Protein AF-A0A382XFR7-F1 (afdb_monomer_lite)

Organism: NCBI:txid408172

Sequence (118 aa):
MFKSILFGEMNKNKSFIFTILIAIIIISTFLIYGQVYYFKFINLDDLMYVEMADSNIKYYDRTTLEDISSSWKKFRHPYYMPFTHLSYKLDAFLYGVDNPGGFHVTNMFLHSLNSLLV

Foldseek 3Di:
DVCCVVCVPPDPVRVVVLVVVLVCLLVVLCVVQVCQQVDDDDPDCLCVLQVVPDPPDPQPDDDDPVNLVCLQPDDPDPDNDSVSSNLNSVQCHPPNSRRSSSSSVSVSVVVSVVVSVD

pLDDT: mean 82.28, std 16.09, range [42.03, 97.81]

Secondary structure (DSSP, 8-state):
-HHHHHHTT--HHHHHHHHHHHHHHHHHHHHHHGGGGGPPP-TTTHHHHHTTS-TTS--SS---HHHHHGGGT---SSS--HHHHHHHHHHHHHH-TT-HHHHHHHHHHHHHHHHHH-

Structure (mmCIF, N/CA/C/O backbone):
data_AF-A0A382XFR7-F1
#
_entry.id   AF-A0A382XFR7-F1
#
loop_
_atom_site.group_PDB
_atom_site.id
_atom_site.type_symbol
_atom_site.label_atom_id
_atom_site.label_alt_id
_atom_site.label_comp_id
_atom_site.label_asym_id
_atom_site.label_entity_id
_atom_site.label_seq_id
_atom_site.pdbx_PDB_ins_code
_atom_site.Cartn_x
_atom_site.Cartn_y
_atom_site.Cartn_z
_atom_site.occupancy
_atom_site.B_iso_or_equiv
_atom_site.auth_seq_id
_atom_site.auth_comp_id
_atom_site.auth_asym_id
_atom_site.auth_atom_id
_atom_site.pdbx_PDB_model_num
ATOM 1 N N . MET A 1 1 ? -4.159 14.968 20.044 1.00 45.94 1 MET A N 1
ATOM 2 C CA . MET A 1 1 ? -4.954 15.475 18.906 1.00 45.94 1 MET A CA 1
ATOM 3 C C . MET A 1 1 ? -5.765 14.363 18.231 1.00 45.94 1 MET A C 1
ATOM 5 O O . MET A 1 1 ? -6.977 14.465 18.236 1.00 45.94 1 MET A O 1
ATOM 9 N N . PHE A 1 2 ? -5.169 13.244 17.789 1.00 49.44 2 PHE A N 1
ATOM 10 C CA . PHE A 1 2 ? -5.922 12.111 17.196 1.00 49.44 2 PHE A CA 1
ATOM 11 C C . PHE A 1 2 ? -7.002 11.489 18.103 1.00 49.44 2 PHE A C 1
ATOM 13 O O . PHE A 1 2 ? -8.087 11.144 17.643 1.00 49.44 2 PHE A O 1
ATOM 20 N N . LYS A 1 3 ? -6.737 11.392 19.413 1.00 50.75 3 LYS A N 1
ATOM 21 C CA . LYS A 1 3 ? -7.665 10.782 20.379 1.00 50.75 3 LYS A CA 1
ATOM 22 C C . LYS A 1 3 ? -9.001 11.532 20.509 1.00 50.75 3 LYS A C 1
ATOM 24 O O . LYS A 1 3 ? -9.998 10.895 20.812 1.00 50.75 3 LYS A O 1
ATOM 29 N N . SER A 1 4 ? -9.042 12.851 20.279 1.00 55.34 4 SER A N 1
ATOM 30 C CA . SER A 1 4 ? -10.294 13.620 20.401 1.00 55.34 4 SER A CA 1
ATOM 31 C C . SER A 1 4 ? -11.173 13.549 19.154 1.00 55.34 4 SER A C 1
ATOM 33 O O . SER A 1 4 ? -12.364 13.795 19.265 1.00 55.34 4 SER A O 1
ATOM 35 N N . ILE A 1 5 ? -10.607 13.203 17.992 1.00 62.47 5 ILE A N 1
ATOM 36 C CA . ILE A 1 5 ? -11.345 13.107 16.723 1.00 62.47 5 ILE A CA 1
ATOM 37 C C . ILE A 1 5 ? -12.085 11.765 16.627 1.00 62.47 5 ILE A C 1
ATOM 39 O O . ILE A 1 5 ? -13.226 11.729 16.190 1.00 62.47 5 ILE A O 1
ATOM 43 N N . LEU A 1 6 ? -11.463 10.671 17.083 1.00 61.06 6 LEU A N 1
ATOM 44 C CA . LEU A 1 6 ? -12.056 9.324 17.039 1.00 61.06 6 LEU A CA 1
ATOM 45 C C . LEU A 1 6 ? -12.901 8.969 18.271 1.00 61.06 6 LEU A C 1
ATOM 47 O O . LEU A 1 6 ? -13.768 8.109 18.187 1.00 61.06 6 LEU A O 1
ATOM 51 N N . PHE A 1 7 ? -12.632 9.592 19.422 1.00 64.75 7 PHE A N 1
ATOM 52 C CA . PHE A 1 7 ? -13.233 9.203 20.706 1.00 64.75 7 PHE A CA 1
ATOM 53 C C . PHE A 1 7 ? -13.881 10.367 21.460 1.00 64.75 7 PHE A C 1
ATOM 55 O O . PHE A 1 7 ? -14.126 10.249 22.664 1.00 64.75 7 PHE A O 1
ATOM 62 N N . GLY A 1 8 ? -14.138 11.495 20.790 1.00 57.22 8 GLY A N 1
ATOM 63 C CA . GLY A 1 8 ? -14.902 12.592 21.378 1.00 57.22 8 GLY A CA 1
ATOM 64 C C . GLY A 1 8 ? -16.276 12.071 21.796 1.00 57.22 8 GLY A C 1
ATOM 65 O O . GLY A 1 8 ? -17.053 11.686 20.938 1.00 57.22 8 GLY A O 1
ATOM 66 N N . GLU A 1 9 ? -16.529 12.004 23.107 1.00 66.00 9 GLU A N 1
ATOM 67 C CA . GLU A 1 9 ? -17.743 11.474 23.769 1.00 66.00 9 GLU A CA 1
ATOM 68 C C . GLU A 1 9 ? -17.829 9.953 24.028 1.00 66.00 9 GLU A C 1
ATOM 70 O O . GLU A 1 9 ? -18.820 9.473 24.586 1.00 66.00 9 GLU A O 1
ATOM 75 N N . MET A 1 10 ? -16.792 9.158 23.742 1.00 67.62 10 MET A N 1
ATOM 76 C CA . MET A 1 10 ? -16.807 7.727 24.088 1.00 67.62 10 MET A CA 1
ATOM 77 C C . MET A 1 10 ? -16.278 7.469 25.505 1.00 67.62 10 MET A C 1
ATOM 79 O O . MET A 1 10 ? -15.150 7.827 25.845 1.00 67.62 10 MET A O 1
ATOM 83 N N . ASN A 1 11 ? -17.055 6.765 26.338 1.00 82.69 11 ASN A N 1
ATOM 84 C CA . ASN A 1 11 ? -16.539 6.279 27.620 1.00 82.69 11 ASN A CA 1
ATOM 85 C C . ASN A 1 11 ? -15.415 5.239 27.406 1.00 82.69 11 ASN A C 1
ATOM 87 O O . ASN A 1 11 ? -15.314 4.611 26.348 1.00 82.69 11 ASN A O 1
ATOM 91 N N . LYS A 1 12 ? -14.565 5.040 28.424 1.00 82.88 12 LYS A N 1
ATOM 92 C CA . LYS A 1 12 ? -13.376 4.170 28.326 1.00 82.88 12 LYS A CA 1
ATOM 93 C C . LYS A 1 12 ? -13.702 2.748 27.844 1.00 82.88 12 LYS A C 1
ATOM 95 O O . LYS A 1 12 ? -12.951 2.210 27.038 1.00 82.88 12 LYS A O 1
ATOM 100 N N . ASN A 1 13 ? -14.828 2.174 28.273 1.00 84.75 13 ASN A N 1
ATOM 101 C CA . ASN A 1 13 ? -15.230 0.816 27.890 1.00 84.75 13 ASN A CA 1
ATOM 102 C C . ASN A 1 13 ? -15.605 0.733 26.405 1.00 84.75 13 ASN A C 1
ATOM 104 O O . ASN A 1 13 ? -15.160 -0.175 25.710 1.00 84.75 13 ASN A O 1
ATOM 108 N N . LYS A 1 14 ? -16.366 1.708 25.892 1.00 86.19 14 LYS A N 1
ATOM 109 C CA . LYS A 1 14 ? -16.712 1.787 24.466 1.00 86.19 14 LYS A CA 1
ATOM 110 C C . LYS A 1 14 ? -15.471 2.008 23.600 1.00 86.19 14 LYS A C 1
ATOM 112 O O . LYS A 1 14 ? -15.333 1.360 22.570 1.00 86.19 14 LYS A O 1
ATOM 117 N N . SER A 1 15 ? -14.555 2.880 24.029 1.00 87.56 15 SER A N 1
ATOM 118 C CA . SER A 1 15 ? -13.287 3.128 23.322 1.00 87.56 15 SER A CA 1
ATOM 119 C C . SER A 1 15 ? -12.414 1.867 23.260 1.00 87.56 15 SER A C 1
ATOM 121 O O . SER A 1 15 ? -11.832 1.564 22.218 1.00 87.56 15 SER A O 1
ATOM 123 N N . PHE A 1 16 ? -12.382 1.090 24.346 1.00 91.00 16 PHE A N 1
ATOM 124 C CA . PHE A 1 16 ? -11.671 -0.183 24.405 1.00 91.00 16 PHE A CA 1
ATOM 125 C C . PHE A 1 16 ? -12.265 -1.23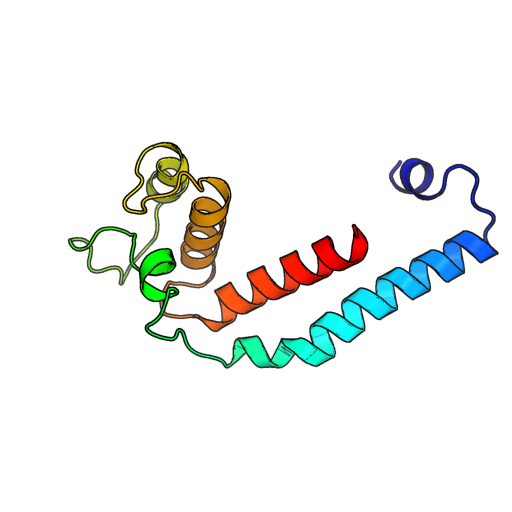1 23.455 1.00 91.00 16 PHE A C 1
ATOM 127 O O . PHE A 1 16 ? -11.534 -1.794 22.644 1.00 91.00 16 PHE A O 1
ATOM 134 N N . ILE A 1 17 ? -13.587 -1.436 23.492 1.00 94.12 17 ILE A N 1
ATOM 135 C CA . ILE A 1 17 ? -14.282 -2.367 22.586 1.00 94.12 17 ILE A CA 1
ATOM 136 C C . ILE A 1 17 ? -14.051 -1.972 21.126 1.00 94.12 17 ILE A C 1
ATOM 138 O O . ILE A 1 17 ? -13.691 -2.816 20.313 1.00 94.12 17 ILE A O 1
ATOM 142 N N . PHE A 1 18 ? -14.193 -0.687 20.799 1.00 93.38 18 PHE A N 1
ATOM 143 C CA . PHE A 1 18 ? -13.957 -0.186 19.446 1.00 93.38 18 PHE A CA 1
ATOM 144 C C . PHE A 1 18 ? -12.531 -0.474 18.961 1.00 93.38 18 PHE A C 1
ATOM 146 O O . PHE A 1 18 ? -12.335 -0.931 17.839 1.00 93.38 18 PHE A O 1
ATOM 153 N N . THR A 1 19 ? -11.535 -0.295 19.832 1.00 94.31 19 THR A N 1
ATOM 154 C CA . THR A 1 19 ? -10.135 -0.608 19.509 1.00 94.31 19 THR A CA 1
ATOM 155 C C . THR A 1 19 ? -9.936 -2.104 19.251 1.00 94.31 19 THR A C 1
ATOM 157 O O . THR A 1 19 ? -9.237 -2.475 18.311 1.00 94.31 19 THR A O 1
ATOM 160 N N . ILE A 1 20 ? -10.576 -2.967 20.048 1.00 96.88 20 ILE A N 1
ATOM 161 C CA . ILE A 1 20 ? -10.539 -4.420 19.840 1.00 96.88 20 ILE A CA 1
ATOM 162 C C . ILE A 1 20 ? -11.151 -4.795 18.490 1.00 96.88 20 ILE A C 1
ATOM 164 O O . ILE A 1 20 ? -10.567 -5.601 17.773 1.00 96.88 20 ILE A O 1
ATOM 168 N N . LEU A 1 21 ? -12.292 -4.210 18.123 1.00 96.25 21 LEU A N 1
ATOM 169 C CA . LEU A 1 21 ? -12.951 -4.507 16.849 1.00 96.25 21 LEU A CA 1
ATOM 170 C C . LEU A 1 21 ? -12.069 -4.130 15.653 1.00 96.25 21 LEU A C 1
ATOM 172 O O . LEU A 1 21 ? -11.901 -4.947 14.751 1.00 96.25 21 LEU A O 1
ATOM 176 N N . ILE A 1 22 ? -11.435 -2.953 15.688 1.00 96.62 22 ILE A N 1
ATOM 177 C CA . ILE A 1 22 ? -10.459 -2.547 14.664 1.00 96.62 22 ILE A CA 1
ATOM 178 C C . ILE A 1 22 ? -9.319 -3.566 14.575 1.00 96.62 22 ILE A C 1
ATOM 180 O O . ILE A 1 22 ? -8.973 -4.015 13.483 1.00 96.62 22 ILE A O 1
ATOM 184 N N . ALA A 1 23 ? -8.748 -3.958 15.719 1.00 96.75 23 ALA A N 1
ATOM 185 C CA . ALA A 1 23 ? -7.655 -4.923 15.750 1.00 96.75 23 ALA A CA 1
ATOM 186 C C . ALA A 1 23 ? -8.076 -6.280 15.168 1.00 96.75 23 ALA A C 1
ATOM 188 O O . ALA A 1 23 ? -7.333 -6.854 14.377 1.00 96.75 23 ALA A O 1
ATOM 189 N N . ILE A 1 24 ? -9.273 -6.771 15.503 1.00 97.62 24 ILE A N 1
ATOM 190 C CA . ILE A 1 24 ? -9.804 -8.032 14.973 1.00 97.62 24 ILE A CA 1
ATOM 191 C C . ILE A 1 24 ? -9.942 -7.969 13.452 1.00 97.62 24 ILE A C 1
ATOM 193 O O . ILE A 1 24 ? -9.515 -8.910 12.792 1.00 97.62 24 ILE A O 1
ATOM 197 N N . ILE A 1 25 ? -10.493 -6.885 12.895 1.00 97.06 25 ILE A N 1
ATOM 198 C CA . ILE A 1 25 ? -10.681 -6.735 11.442 1.00 97.06 25 ILE A CA 1
ATOM 199 C C . ILE A 1 25 ? -9.334 -6.719 10.712 1.00 97.06 25 ILE A C 1
ATOM 201 O O . ILE A 1 25 ? -9.165 -7.411 9.709 1.00 97.06 25 ILE A O 1
ATOM 205 N N . ILE A 1 26 ? -8.352 -5.971 11.221 1.00 96.69 26 ILE A N 1
ATOM 206 C CA . ILE A 1 26 ? -7.015 -5.923 10.613 1.00 96.69 26 ILE A CA 1
ATOM 207 C C . ILE A 1 26 ? -6.354 -7.305 10.687 1.00 96.69 26 ILE A C 1
ATOM 209 O O . ILE A 1 26 ? -5.886 -7.826 9.677 1.00 96.69 26 ILE A O 1
ATOM 213 N N . ILE A 1 27 ? -6.345 -7.930 11.868 1.00 97.31 27 ILE A N 1
ATOM 214 C CA . ILE A 1 27 ? -5.692 -9.228 12.079 1.00 97.31 27 ILE A CA 1
ATOM 215 C C . ILE A 1 27 ? -6.350 -10.313 11.224 1.00 97.31 27 ILE A C 1
ATOM 217 O O . ILE A 1 27 ? -5.642 -11.074 10.570 1.00 97.31 27 ILE A O 1
ATOM 221 N N . SER A 1 28 ? -7.683 -10.387 11.187 1.00 97.25 28 SER A N 1
ATOM 222 C CA . SER A 1 28 ? -8.392 -11.391 10.388 1.00 97.25 28 SER A CA 1
ATOM 223 C C . SER A 1 28 ? -8.130 -11.213 8.894 1.00 97.25 28 SER A C 1
ATOM 225 O O . SER A 1 28 ? -7.875 -12.201 8.206 1.00 97.25 28 SER A O 1
ATOM 227 N N . THR A 1 29 ? -8.090 -9.968 8.408 1.00 96.44 29 THR A N 1
ATOM 228 C CA . THR A 1 29 ? -7.756 -9.659 7.012 1.00 96.44 29 THR A CA 1
ATOM 229 C C . THR A 1 29 ? -6.361 -10.175 6.661 1.00 96.44 29 THR A C 1
ATOM 231 O O . THR A 1 29 ? -6.205 -10.914 5.692 1.00 96.44 29 THR A O 1
ATOM 234 N N . PHE A 1 30 ? -5.350 -9.862 7.476 1.00 95.25 30 PHE A N 1
ATOM 235 C CA . PHE A 1 30 ? -3.975 -10.310 7.232 1.00 95.25 30 PHE A CA 1
ATOM 236 C C . PHE A 1 30 ? -3.802 -11.826 7.401 1.00 95.25 30 PHE A C 1
ATOM 238 O O . PHE A 1 30 ? -3.009 -12.427 6.682 1.00 95.25 30 PHE A O 1
ATOM 245 N N . LEU A 1 31 ? -4.543 -12.470 8.308 1.00 97.38 31 LEU A N 1
ATOM 246 C CA . LEU A 1 31 ? -4.494 -13.926 8.477 1.00 97.38 31 LEU A CA 1
ATOM 247 C C . LEU A 1 31 ? -5.090 -14.672 7.278 1.00 97.38 31 LEU A C 1
ATOM 249 O O . LEU A 1 31 ? -4.517 -15.663 6.834 1.00 97.38 31 LEU A O 1
ATOM 253 N N . ILE A 1 32 ? -6.226 -14.209 6.752 1.00 97.00 32 ILE A N 1
ATOM 254 C CA . ILE A 1 32 ? -6.922 -14.862 5.633 1.00 97.00 32 ILE A CA 1
ATOM 255 C C . ILE A 1 32 ? -6.205 -14.579 4.308 1.00 97.00 32 ILE A C 1
ATOM 257 O O . ILE A 1 32 ? -5.980 -15.490 3.504 1.00 97.00 32 ILE A O 1
ATOM 261 N N . TYR A 1 33 ? -5.833 -13.317 4.082 1.00 97.06 33 TYR A N 1
ATOM 262 C CA . TYR A 1 33 ? -5.270 -12.867 2.814 1.00 97.06 33 TYR A CA 1
ATOM 263 C C . TYR A 1 33 ? -3.743 -12.831 2.797 1.00 97.06 33 TYR A C 1
ATOM 265 O O . TYR A 1 33 ? -3.187 -12.678 1.724 1.00 97.06 33 TYR A O 1
ATOM 273 N N . GLY A 1 34 ? -3.023 -13.050 3.901 1.00 96.56 34 GLY A N 1
ATOM 274 C CA . GLY A 1 34 ? -1.553 -12.951 3.923 1.00 96.56 34 GLY A CA 1
ATOM 275 C C . GLY A 1 34 ? -0.830 -13.867 2.923 1.00 96.56 34 GLY A C 1
ATOM 276 O O . GLY A 1 34 ? 0.251 -13.538 2.440 1.00 96.56 34 GLY A O 1
ATOM 277 N N . GLN A 1 35 ? -1.455 -14.983 2.541 1.00 97.81 35 GLN A N 1
ATOM 278 C CA . GLN A 1 35 ? -0.957 -15.892 1.501 1.00 97.81 35 GLN A CA 1
ATOM 279 C C . GLN A 1 35 ? -0.838 -15.253 0.105 1.00 97.81 35 GLN A C 1
ATOM 281 O O . GLN A 1 35 ? -0.078 -15.761 -0.718 1.00 97.81 35 GLN A O 1
ATOM 286 N N . VAL A 1 36 ? -1.527 -14.132 -0.157 1.00 96.62 36 VAL A N 1
ATOM 287 C CA . VAL A 1 36 ? -1.498 -13.449 -1.462 1.00 96.62 36 VAL A CA 1
ATOM 288 C C . VAL A 1 36 ? -0.108 -12.963 -1.853 1.00 96.62 36 VAL A C 1
ATOM 290 O O . VAL A 1 36 ? 0.169 -12.822 -3.037 1.00 96.62 36 VAL A O 1
ATOM 293 N N . TYR A 1 37 ? 0.793 -12.778 -0.884 1.00 97.25 37 TYR A N 1
ATOM 294 C CA . TYR A 1 37 ? 2.187 -12.430 -1.155 1.00 97.25 37 TYR A CA 1
ATOM 295 C C . TYR A 1 37 ? 2.899 -13.458 -2.054 1.00 97.25 37 TYR A C 1
ATOM 297 O O . TYR A 1 37 ? 3.814 -13.109 -2.793 1.00 97.25 37 TYR A O 1
ATOM 305 N N . TYR A 1 38 ? 2.481 -14.726 -2.016 1.00 97.50 38 TYR A N 1
ATOM 306 C CA . TYR A 1 38 ? 3.102 -15.799 -2.798 1.00 97.50 38 TYR A CA 1
ATOM 307 C C . TYR A 1 38 ? 2.430 -16.038 -4.154 1.00 97.50 38 TYR A C 1
ATOM 309 O O . TYR A 1 38 ? 2.891 -16.882 -4.927 1.00 97.50 38 TYR A O 1
ATOM 317 N N . PHE A 1 39 ? 1.330 -15.342 -4.443 1.00 95.75 39 PHE A N 1
ATOM 318 C CA . PHE A 1 39 ? 0.632 -15.480 -5.714 1.00 95.75 39 PHE A CA 1
ATOM 319 C C . PHE A 1 39 ? 1.329 -14.673 -6.810 1.00 95.75 39 PHE A C 1
ATOM 321 O O . PHE A 1 39 ? 2.000 -13.673 -6.562 1.00 95.75 39 PHE A O 1
ATOM 328 N N . LYS A 1 40 ? 1.216 -15.178 -8.039 1.00 93.88 40 LYS A N 1
ATOM 329 C CA . LYS A 1 40 ? 1.747 -14.536 -9.240 1.00 93.88 40 LYS A CA 1
ATOM 330 C C . LYS A 1 40 ? 0.636 -13.754 -9.923 1.00 93.88 40 LYS A C 1
ATOM 332 O O . LYS A 1 40 ? -0.529 -14.125 -9.794 1.00 93.88 40 LYS A O 1
ATOM 337 N N . PHE A 1 41 ? 1.029 -12.781 -10.737 1.00 90.81 41 PHE A N 1
ATOM 338 C CA . PHE A 1 41 ? 0.118 -12.199 -11.711 1.00 90.81 41 PHE A CA 1
ATOM 339 C C . PHE A 1 41 ? -0.448 -13.270 -12.645 1.00 90.81 41 PHE A C 1
ATOM 341 O O . PHE A 1 41 ? 0.245 -14.223 -13.026 1.00 90.81 41 PHE A O 1
ATOM 348 N N . ILE A 1 42 ? -1.705 -13.091 -13.027 1.00 89.31 42 ILE A N 1
ATOM 349 C CA . ILE A 1 42 ? -2.416 -13.925 -13.986 1.00 89.31 42 ILE A CA 1
ATOM 350 C C . ILE A 1 42 ? -2.767 -13.114 -15.233 1.00 89.31 42 ILE A C 1
ATOM 352 O O . ILE A 1 42 ? -3.018 -11.913 -15.186 1.00 89.31 42 ILE A O 1
ATOM 356 N N . ASN A 1 43 ? -2.793 -13.782 -16.385 1.00 85.50 43 ASN A N 1
ATOM 357 C CA . ASN A 1 43 ? -3.074 -13.140 -17.669 1.00 85.50 43 ASN A CA 1
ATOM 358 C C . ASN A 1 43 ? -4.587 -12.927 -17.878 1.00 85.50 43 ASN A C 1
ATOM 360 O O . ASN A 1 43 ? -5.206 -13.581 -18.718 1.00 85.50 43 ASN A O 1
ATOM 364 N N . LEU A 1 44 ? -5.179 -12.059 -17.059 1.00 84.25 44 LEU A N 1
ATOM 365 C CA . LEU A 1 44 ? -6.544 -11.556 -17.209 1.00 84.25 44 LEU A CA 1
ATOM 366 C C . LEU A 1 44 ? -6.504 -10.035 -17.356 1.00 84.25 44 LEU A C 1
ATOM 368 O O . LEU A 1 44 ? -6.649 -9.516 -18.459 1.00 84.25 44 LEU A O 1
ATOM 372 N N . ASP A 1 45 ? -6.258 -9.336 -16.256 1.00 80.50 45 ASP A N 1
ATOM 373 C CA . ASP A 1 45 ? -6.189 -7.879 -16.175 1.00 80.50 45 ASP A CA 1
ATOM 374 C C . ASP A 1 45 ? -4.915 -7.374 -15.483 1.00 80.50 45 ASP A C 1
ATOM 376 O O . ASP A 1 45 ? -4.539 -6.221 -15.685 1.00 80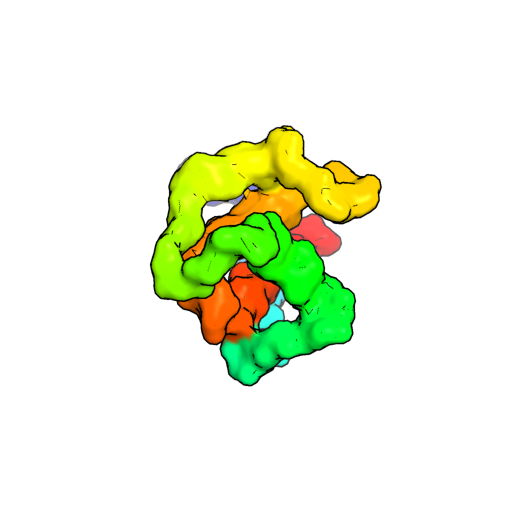.50 45 ASP A O 1
ATOM 380 N N . ASP A 1 46 ? -4.191 -8.223 -14.747 1.00 81.88 46 ASP A N 1
ATOM 381 C CA . ASP A 1 46 ? -2.941 -7.834 -14.080 1.00 81.88 46 ASP A CA 1
ATOM 382 C C . ASP A 1 46 ? -1.930 -7.236 -15.059 1.00 81.88 46 ASP A C 1
ATOM 384 O O . ASP A 1 46 ? -1.419 -6.138 -14.843 1.00 81.88 46 ASP A O 1
ATOM 388 N N . LEU A 1 47 ? -1.688 -7.920 -16.182 1.00 77.25 47 LEU A N 1
ATOM 389 C CA . LEU A 1 47 ? -0.754 -7.443 -17.203 1.00 77.25 47 LEU A CA 1
ATOM 390 C C . LEU A 1 47 ? -1.186 -6.088 -17.763 1.00 77.25 47 LEU A C 1
ATOM 392 O O . LEU A 1 47 ? -0.379 -5.208 -18.029 1.00 77.25 47 LEU A O 1
ATOM 396 N N . MET A 1 48 ? -2.487 -5.867 -17.865 1.00 77.69 48 MET A N 1
ATOM 397 C CA . MET A 1 48 ? -3.026 -4.627 -18.384 1.00 77.69 48 MET A CA 1
ATOM 398 C C . MET A 1 48 ? -2.847 -3.456 -17.407 1.00 77.69 48 MET A C 1
ATOM 400 O O . MET A 1 48 ? -2.660 -2.330 -17.855 1.00 77.69 48 MET A O 1
ATOM 404 N N . TYR A 1 49 ? -2.856 -3.685 -16.093 1.00 77.62 49 TYR A N 1
ATOM 405 C CA . TYR A 1 49 ? -2.600 -2.632 -15.104 1.00 77.62 49 TYR A CA 1
ATOM 406 C C . TYR A 1 49 ? -1.111 -2.454 -14.767 1.00 77.62 49 TYR A C 1
ATOM 408 O O . TYR A 1 49 ? -0.683 -1.336 -14.472 1.00 77.62 49 TYR A O 1
ATOM 416 N N . VAL A 1 50 ? -0.321 -3.526 -14.852 1.00 76.94 50 VAL A N 1
ATOM 417 C CA . VAL A 1 50 ? 1.099 -3.559 -14.472 1.00 76.94 50 VAL A CA 1
ATOM 418 C C . VAL A 1 50 ? 2.029 -3.294 -15.667 1.00 76.94 50 VAL A C 1
ATOM 420 O O . VAL A 1 50 ? 2.951 -2.489 -15.548 1.00 76.94 50 VAL A O 1
ATOM 423 N N . GLU A 1 51 ? 1.776 -3.880 -16.845 1.00 63.12 51 GLU A N 1
ATOM 424 C CA . GLU A 1 51 ? 2.618 -3.724 -18.053 1.00 63.12 51 GLU A CA 1
ATOM 425 C C . GLU A 1 51 ? 2.343 -2.427 -18.836 1.00 63.12 51 GLU A C 1
ATOM 427 O O . GLU A 1 51 ? 3.016 -2.127 -19.821 1.00 63.12 51 GLU A O 1
ATOM 432 N N . MET A 1 52 ? 1.383 -1.595 -18.411 1.00 55.09 52 MET A N 1
ATOM 433 C CA . MET A 1 52 ? 1.077 -0.315 -19.076 1.00 55.09 52 MET A CA 1
ATOM 434 C C . MET A 1 52 ? 2.197 0.735 -18.998 1.00 55.09 52 MET A C 1
ATOM 436 O O . MET A 1 52 ? 2.068 1.831 -19.561 1.00 55.09 52 MET A O 1
ATOM 440 N N . ALA A 1 53 ? 3.317 0.398 -18.370 1.00 50.88 53 ALA A N 1
ATOM 441 C CA . ALA A 1 53 ? 4.566 1.120 -18.472 1.00 50.88 53 ALA A CA 1
ATOM 442 C C . ALA A 1 53 ? 5.221 0.848 -19.848 1.00 50.88 53 ALA A C 1
ATOM 444 O O . ALA A 1 53 ? 6.128 0.051 -19.977 1.00 50.88 53 ALA A O 1
ATOM 445 N N . ASP A 1 54 ? 4.687 1.485 -20.894 1.00 50.47 54 ASP A N 1
ATOM 446 C CA . ASP A 1 54 ? 5.184 1.533 -22.280 1.00 50.47 54 ASP A CA 1
ATOM 447 C C . ASP A 1 54 ? 5.841 0.271 -22.884 1.00 50.47 54 ASP A C 1
ATOM 449 O O . ASP A 1 54 ? 6.987 -0.058 -22.606 1.00 50.47 54 ASP A O 1
ATOM 453 N N . SER A 1 55 ? 5.183 -0.328 -23.886 1.00 42.88 55 SER A N 1
ATOM 454 C CA . SER A 1 55 ? 5.644 -1.492 -24.673 1.00 42.88 55 SER A CA 1
ATOM 455 C C . SER A 1 55 ? 7.011 -1.345 -25.371 1.00 42.88 55 SER A C 1
ATOM 457 O O . SER A 1 55 ? 7.477 -2.284 -26.010 1.00 42.88 55 SER A O 1
ATOM 459 N N . ASN A 1 56 ? 7.645 -0.173 -25.287 1.00 42.38 56 ASN A N 1
ATOM 460 C CA . ASN A 1 56 ? 8.976 0.111 -25.825 1.00 42.38 56 ASN A CA 1
ATOM 461 C C . ASN A 1 56 ? 10.059 0.236 -24.745 1.00 42.38 56 ASN A C 1
ATOM 463 O O . ASN A 1 56 ? 11.233 0.399 -25.077 1.00 42.38 56 ASN A O 1
ATOM 467 N N . ILE A 1 57 ? 9.698 0.163 -23.466 1.00 45.25 57 ILE A N 1
ATOM 468 C CA . ILE A 1 57 ? 10.644 0.214 -22.362 1.00 45.25 57 ILE A CA 1
ATOM 469 C C . ILE A 1 57 ? 10.731 -1.206 -21.826 1.00 45.25 57 ILE A C 1
ATOM 471 O O . ILE A 1 57 ? 9.809 -1.722 -21.205 1.00 45.25 57 ILE A O 1
ATOM 475 N N . LYS A 1 58 ? 11.856 -1.866 -22.100 1.00 42.03 58 LYS A N 1
ATOM 476 C CA . LYS A 1 58 ? 12.247 -3.075 -21.378 1.00 42.03 58 LYS A CA 1
ATOM 477 C C . LYS A 1 58 ? 12.415 -2.675 -19.911 1.00 42.03 58 LYS A C 1
ATOM 479 O O . LYS A 1 58 ? 13.491 -2.229 -19.522 1.00 42.03 58 LYS A O 1
ATOM 484 N N . TYR A 1 59 ? 11.337 -2.752 -19.137 1.00 48.44 59 TYR A N 1
ATOM 485 C CA . TYR A 1 59 ? 11.308 -2.462 -17.709 1.00 48.44 59 TYR A CA 1
ATOM 486 C C . TYR A 1 59 ? 12.083 -3.548 -16.963 1.00 48.44 59 TYR A C 1
ATOM 488 O O . TYR A 1 59 ? 11.514 -4.462 -16.386 1.00 48.44 59 TYR A O 1
ATOM 496 N N . TYR A 1 60 ? 13.407 -3.448 -17.008 1.00 48.12 60 TYR A N 1
ATOM 497 C CA . TYR A 1 60 ? 14.291 -4.146 -16.082 1.00 48.12 60 TYR A CA 1
ATOM 498 C C . TYR A 1 60 ? 14.984 -3.177 -15.118 1.00 48.12 60 TYR A C 1
ATOM 500 O O . TYR A 1 60 ? 15.646 -3.624 -14.191 1.00 48.12 60 TYR A O 1
ATOM 508 N N . ASP A 1 61 ? 14.810 -1.857 -15.276 1.00 51.59 61 ASP A N 1
ATOM 509 C CA . ASP A 1 61 ? 15.415 -0.889 -14.361 1.00 51.59 61 ASP A CA 1
ATOM 510 C C . ASP A 1 61 ? 14.615 0.435 -14.326 1.00 51.59 61 ASP A C 1
ATOM 512 O O . ASP A 1 61 ? 14.766 1.298 -15.186 1.00 51.59 61 ASP A O 1
ATOM 516 N N . ARG A 1 62 ? 13.791 0.579 -13.274 1.00 56.66 62 ARG A N 1
ATOM 517 C CA . ARG A 1 62 ? 13.291 1.834 -12.662 1.00 56.66 62 ARG A CA 1
ATOM 518 C C . ARG A 1 62 ? 12.096 2.549 -13.307 1.00 56.66 62 ARG A C 1
ATOM 520 O O . ARG A 1 62 ? 12.239 3.374 -14.202 1.00 56.66 62 ARG A O 1
ATOM 527 N N . THR A 1 63 ? 10.933 2.381 -12.675 1.00 65.12 63 THR A N 1
ATOM 528 C CA . THR A 1 63 ? 9.852 3.381 -12.683 1.00 65.12 63 THR A CA 1
ATOM 529 C C . THR A 1 63 ? 10.401 4.727 -12.202 1.00 65.12 63 THR A C 1
ATOM 531 O O . THR A 1 63 ? 11.025 4.799 -11.144 1.00 65.12 63 THR A O 1
ATOM 534 N N . THR A 1 64 ? 10.188 5.806 -12.954 1.00 75.50 64 THR A N 1
ATOM 535 C CA . THR A 1 64 ? 10.614 7.154 -12.545 1.00 75.50 64 THR A CA 1
ATOM 536 C C . THR A 1 64 ? 9.481 7.929 -11.863 1.00 75.50 64 THR A C 1
ATOM 538 O O . THR A 1 64 ? 8.298 7.606 -11.995 1.00 75.50 64 THR A O 1
ATOM 541 N N . LEU A 1 65 ? 9.816 9.010 -11.147 1.00 76.44 65 LEU A N 1
ATOM 542 C CA . LEU A 1 65 ? 8.805 9.934 -10.606 1.00 76.44 65 LEU A CA 1
ATOM 543 C C . LEU A 1 65 ? 7.951 10.572 -11.719 1.00 76.44 65 LEU A C 1
ATOM 545 O O . LEU A 1 65 ? 6.772 10.872 -11.512 1.00 76.44 65 LEU A O 1
ATOM 549 N N . GLU A 1 66 ? 8.517 10.738 -12.916 1.00 77.81 66 GLU A N 1
ATOM 550 C CA . GLU A 1 66 ? 7.792 11.223 -14.091 1.00 77.81 66 GLU A CA 1
ATOM 551 C C . GLU A 1 66 ? 6.746 10.202 -14.558 1.00 77.81 66 GLU A C 1
ATOM 553 O O . GLU A 1 66 ? 5.597 10.579 -14.827 1.00 77.81 66 GLU A O 1
ATOM 558 N N . ASP A 1 67 ? 7.081 8.908 -14.541 1.00 77.00 67 ASP A N 1
ATOM 559 C CA . ASP A 1 67 ? 6.145 7.828 -14.867 1.00 77.00 67 ASP A CA 1
ATOM 560 C C . ASP A 1 67 ? 4.968 7.787 -13.895 1.00 77.00 67 ASP A C 1
ATOM 562 O O . ASP A 1 67 ? 3.818 7.657 -14.329 1.00 77.00 67 ASP A O 1
ATOM 566 N N . ILE A 1 68 ? 5.220 7.986 -12.600 1.00 81.06 68 ILE A N 1
ATOM 567 C CA . ILE A 1 68 ? 4.179 8.073 -11.568 1.00 81.06 68 ILE A CA 1
ATOM 568 C C . ILE A 1 68 ? 3.231 9.248 -11.867 1.00 81.06 68 ILE A C 1
ATOM 570 O O . ILE A 1 68 ? 2.007 9.075 -11.860 1.00 81.06 68 ILE A O 1
ATOM 574 N N . SER A 1 69 ? 3.769 10.421 -12.223 1.00 83.81 69 SER A N 1
ATOM 575 C CA . SER A 1 69 ? 2.966 11.612 -12.554 1.00 83.81 69 SER A CA 1
ATOM 576 C C . SER A 1 69 ? 2.091 11.431 -13.803 1.00 83.81 69 SER A C 1
ATOM 578 O O . SER A 1 69 ? 1.010 12.018 -13.912 1.00 83.81 69 SER A O 1
ATOM 580 N N . SER A 1 70 ? 2.515 10.573 -14.739 1.00 82.44 70 SER A N 1
ATOM 581 C CA . SER A 1 70 ? 1.778 10.324 -15.982 1.00 82.44 70 SER A CA 1
ATOM 582 C C . SER A 1 70 ? 0.445 9.596 -15.775 1.00 82.44 70 SER A C 1
ATOM 584 O O . SER A 1 70 ? -0.377 9.593 -16.692 1.00 82.44 70 SER A O 1
ATOM 586 N N . SER A 1 71 ? 0.182 9.066 -14.572 1.00 85.12 71 SER A N 1
ATOM 587 C CA . SER A 1 71 ? -1.109 8.468 -14.175 1.00 85.12 71 SER A CA 1
ATOM 588 C C . SER A 1 71 ? -2.304 9.405 -14.370 1.00 85.12 71 SER A C 1
ATOM 590 O O . SER A 1 71 ? -3.426 8.939 -14.511 1.00 85.12 71 SER A O 1
ATOM 592 N N . TRP A 1 72 ? -2.059 10.716 -14.422 1.00 86.81 72 TRP A N 1
ATOM 593 C CA . TRP A 1 72 ? -3.073 11.752 -14.631 1.00 86.81 72 TRP A CA 1
ATOM 594 C C . TRP A 1 72 ? -3.227 12.200 -16.090 1.00 86.81 72 TRP A C 1
ATOM 596 O O . TRP A 1 72 ? -4.145 12.953 -16.401 1.00 86.81 72 TRP A O 1
ATOM 606 N N . LYS A 1 73 ? -2.316 11.795 -16.984 1.00 80.75 73 LYS A N 1
ATOM 607 C CA . LYS A 1 73 ? -2.190 12.369 -18.337 1.00 80.75 73 LYS A CA 1
ATOM 608 C C . LYS A 1 73 ? -2.321 11.342 -19.459 1.00 80.75 73 LYS A C 1
ATOM 610 O O . LYS A 1 73 ? -2.846 11.676 -20.515 1.00 80.75 73 LYS A O 1
ATOM 615 N N . LYS A 1 74 ? -1.813 10.121 -19.267 1.00 69.56 74 LYS A N 1
ATOM 616 C CA . LYS A 1 74 ? -1.791 9.067 -20.292 1.00 69.56 74 LYS A CA 1
ATOM 617 C C . LYS A 1 74 ? -2.669 7.897 -19.847 1.00 69.56 74 LYS A C 1
ATOM 619 O O . LYS A 1 74 ? -2.411 7.300 -18.805 1.00 69.56 74 LYS A O 1
ATOM 624 N N . PHE A 1 75 ? -3.665 7.547 -20.663 1.00 67.50 75 PHE A N 1
ATOM 625 C CA . PHE A 1 75 ? -4.577 6.426 -20.422 1.00 67.50 75 PHE A CA 1
ATOM 626 C C . PHE A 1 75 ? -4.587 5.524 -21.655 1.00 67.50 75 PHE A C 1
ATOM 628 O O . PHE A 1 75 ? -4.989 5.958 -22.731 1.00 67.50 75 PHE A O 1
ATOM 635 N N . ARG A 1 76 ? -4.110 4.282 -21.513 1.00 63.59 76 ARG A N 1
ATOM 636 C CA . ARG A 1 76 ? -4.275 3.233 -22.537 1.00 63.59 76 ARG A CA 1
ATOM 637 C C . ARG A 1 76 ? -5.547 2.407 -22.329 1.00 63.59 76 ARG A C 1
ATOM 639 O O . ARG A 1 76 ? -5.944 1.681 -23.231 1.00 63.59 76 ARG A O 1
ATOM 646 N N . HIS A 1 77 ? -6.178 2.521 -21.162 1.00 67.06 77 HIS A N 1
ATOM 647 C CA . HIS A 1 77 ? -7.402 1.806 -20.820 1.00 67.06 77 HIS A CA 1
ATOM 648 C C . HIS A 1 77 ? -8.650 2.631 -21.196 1.00 67.06 77 HIS A C 1
ATOM 650 O O . HIS A 1 77 ? -8.589 3.858 -21.098 1.00 67.06 77 HIS A O 1
ATOM 656 N N . PRO A 1 78 ? -9.795 2.013 -21.559 1.00 71.31 78 PRO A N 1
ATOM 657 C CA . PRO A 1 78 ? -11.056 2.725 -21.813 1.00 71.31 78 PRO A CA 1
ATOM 658 C C . PRO A 1 78 ? -11.565 3.581 -20.642 1.00 71.31 78 PRO A C 1
ATOM 660 O O . PRO A 1 78 ? -12.469 4.391 -20.832 1.00 71.31 78 PRO A O 1
ATOM 663 N N . TYR A 1 79 ? -11.007 3.417 -19.438 1.00 81.94 79 TYR A N 1
ATOM 664 C CA . TYR A 1 79 ? -11.461 4.093 -18.228 1.00 81.94 79 TYR A CA 1
ATOM 665 C C . TYR A 1 79 ? -10.400 5.042 -17.665 1.00 81.94 79 TYR A C 1
ATOM 667 O O . TYR A 1 79 ? -9.228 4.692 -17.516 1.00 81.94 79 TYR A O 1
ATOM 675 N N . TYR A 1 80 ? -10.839 6.246 -17.295 1.00 85.94 80 TYR A N 1
ATOM 676 C CA . TYR A 1 80 ? -10.027 7.220 -16.571 1.00 85.94 80 TYR A CA 1
ATOM 677 C C . TYR A 1 80 ? -9.942 6.825 -15.087 1.00 85.94 80 TYR A C 1
ATOM 679 O O . TYR A 1 80 ? -10.853 7.099 -14.309 1.00 85.94 80 TYR A O 1
ATOM 687 N N . MET A 1 81 ? -8.851 6.150 -14.703 1.00 87.62 81 MET A N 1
ATOM 688 C CA . MET A 1 81 ? -8.633 5.608 -13.350 1.00 87.62 81 MET A CA 1
ATOM 689 C C . MET A 1 81 ? -7.273 6.050 -12.766 1.00 87.62 81 MET A C 1
ATOM 691 O O . MET A 1 81 ? -6.409 5.216 -12.482 1.00 87.62 81 MET A O 1
ATOM 695 N N . PRO A 1 82 ? -7.035 7.365 -12.589 1.00 88.81 82 PRO A N 1
ATOM 696 C CA . PRO A 1 82 ? -5.712 7.899 -12.258 1.00 88.81 82 PRO A CA 1
ATOM 697 C C . PRO A 1 82 ? -5.166 7.401 -10.917 1.00 88.81 82 PRO A C 1
ATOM 699 O O . PRO A 1 82 ? -3.971 7.144 -10.810 1.00 88.81 82 PRO A O 1
ATOM 702 N N . PHE A 1 83 ? -6.021 7.218 -9.906 1.00 91.62 83 PHE A N 1
ATOM 703 C CA . PHE A 1 83 ? -5.598 6.710 -8.597 1.00 91.62 83 PHE A CA 1
ATOM 704 C C . PHE A 1 83 ? -5.216 5.231 -8.635 1.00 91.62 83 PHE A C 1
ATOM 706 O O . PHE A 1 83 ? -4.235 4.842 -8.009 1.00 91.62 83 PHE A O 1
ATOM 713 N N . THR A 1 84 ? -5.936 4.421 -9.410 1.00 89.56 84 THR A N 1
ATOM 714 C CA . THR A 1 84 ? -5.592 3.011 -9.617 1.00 89.56 84 T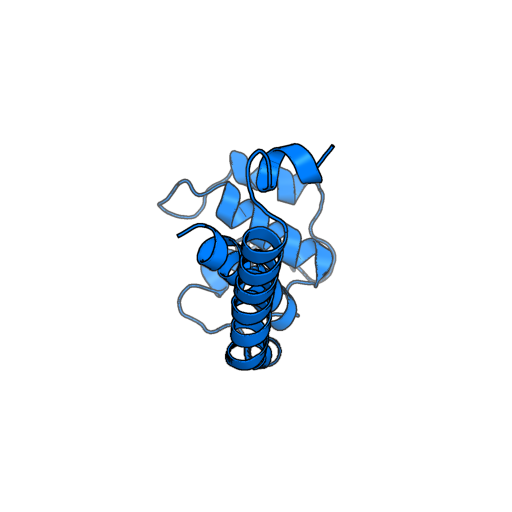HR A CA 1
ATOM 715 C C . THR A 1 84 ? -4.236 2.893 -10.303 1.00 89.56 84 THR A C 1
ATOM 717 O O . THR A 1 84 ? -3.352 2.205 -9.804 1.00 89.56 84 THR A O 1
ATOM 720 N N . HIS A 1 85 ? -4.022 3.636 -11.393 1.00 86.88 85 HIS A N 1
ATOM 721 C CA . HIS A 1 85 ? -2.729 3.652 -12.083 1.00 86.88 85 HIS A CA 1
ATOM 722 C C . HIS A 1 85 ? -1.600 4.191 -11.203 1.00 86.88 85 HIS A C 1
ATOM 724 O O . HIS A 1 85 ? -0.489 3.668 -11.243 1.00 86.88 85 HIS A O 1
ATOM 730 N N . LEU A 1 86 ? -1.880 5.216 -10.392 1.00 89.88 86 LEU A N 1
ATOM 731 C CA . LEU A 1 86 ? -0.920 5.744 -9.432 1.00 89.88 86 LEU A CA 1
ATOM 732 C C . LEU A 1 86 ? -0.499 4.665 -8.425 1.00 89.88 86 LEU A C 1
ATOM 734 O O . LEU A 1 86 ? 0.695 4.521 -8.189 1.00 89.88 86 LEU A O 1
ATOM 738 N N . SER A 1 87 ? -1.450 3.896 -7.883 1.00 92.31 87 SER A N 1
ATOM 739 C CA . SER A 1 87 ? -1.166 2.795 -6.954 1.00 92.31 87 SER A CA 1
ATOM 740 C C . SER A 1 87 ? -0.244 1.754 -7.587 1.00 92.31 87 SER A C 1
ATOM 742 O O . SER A 1 87 ? 0.833 1.503 -7.058 1.00 92.31 87 SER A O 1
ATOM 744 N N . TYR A 1 88 ? -0.594 1.237 -8.771 1.00 89.56 88 TYR A N 1
ATOM 745 C CA . TYR A 1 88 ? 0.224 0.237 -9.469 1.00 89.56 88 TYR A CA 1
ATOM 746 C C . TYR A 1 88 ? 1.633 0.746 -9.796 1.00 89.56 88 TYR A C 1
ATOM 748 O O . TYR A 1 88 ? 2.611 0.017 -9.656 1.00 89.56 88 TYR A O 1
ATOM 756 N N . LYS A 1 89 ? 1.780 2.013 -10.196 1.00 87.00 89 LYS A N 1
ATOM 757 C CA . LYS A 1 89 ? 3.108 2.581 -10.472 1.00 87.00 89 LYS A CA 1
ATOM 758 C C . LYS A 1 89 ? 3.935 2.810 -9.214 1.00 87.00 89 LYS A C 1
ATOM 760 O O . LYS A 1 89 ? 5.153 2.663 -9.268 1.00 87.00 89 LYS A O 1
ATOM 765 N N . LEU A 1 90 ? 3.301 3.164 -8.097 1.00 90.62 90 LEU A N 1
ATOM 766 C CA . LEU A 1 90 ? 3.978 3.248 -6.804 1.00 90.62 90 LEU A CA 1
ATOM 767 C C . LEU A 1 90 ? 4.430 1.865 -6.333 1.00 90.62 90 LEU A C 1
ATOM 769 O O . LEU A 1 90 ? 5.572 1.725 -5.908 1.00 90.62 90 LEU A O 1
ATOM 773 N N . ASP A 1 91 ? 3.593 0.843 -6.490 1.00 91.75 91 ASP A N 1
ATOM 774 C CA . ASP A 1 91 ? 3.959 -0.538 -6.173 1.00 91.75 91 ASP A CA 1
ATOM 775 C C . ASP A 1 91 ? 5.126 -1.016 -7.048 1.00 91.75 91 ASP A C 1
ATOM 777 O O . ASP A 1 91 ? 6.115 -1.532 -6.532 1.00 91.75 91 ASP A O 1
ATOM 781 N N . ALA A 1 92 ? 5.091 -0.741 -8.356 1.00 88.31 92 ALA A N 1
ATOM 782 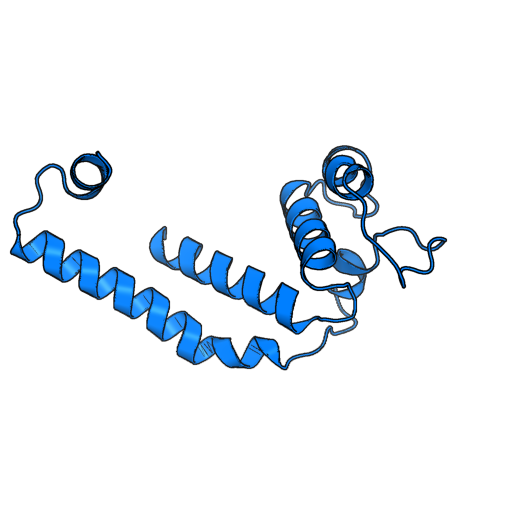C CA . ALA A 1 92 ? 6.199 -1.033 -9.266 1.00 88.31 92 ALA A CA 1
ATOM 783 C C . ALA A 1 92 ? 7.496 -0.311 -8.861 1.00 88.31 92 ALA A C 1
ATOM 785 O O . ALA A 1 92 ? 8.579 -0.886 -8.957 1.00 88.31 92 ALA A O 1
ATOM 786 N N . PHE A 1 93 ? 7.395 0.942 -8.406 1.00 87.12 93 PHE A N 1
ATOM 787 C CA . PHE A 1 93 ? 8.533 1.726 -7.923 1.00 87.12 93 PHE A CA 1
ATOM 788 C C . PHE A 1 93 ? 9.131 1.168 -6.622 1.00 87.12 93 PHE A C 1
ATOM 790 O O . PHE A 1 93 ? 10.349 1.167 -6.466 1.00 87.12 93 PHE A O 1
ATOM 797 N N . LEU A 1 94 ? 8.292 0.698 -5.694 1.00 90.62 94 LEU A N 1
ATOM 798 C CA . LEU A 1 94 ? 8.719 0.211 -4.379 1.00 90.62 94 LEU A CA 1
ATOM 799 C C . LEU A 1 94 ? 9.199 -1.243 -4.402 1.00 90.62 94 LEU A C 1
ATOM 801 O O . LEU A 1 94 ? 10.176 -1.578 -3.733 1.00 90.62 94 LEU A O 1
ATOM 805 N N . TYR A 1 95 ? 8.501 -2.105 -5.138 1.00 89.69 95 TYR A N 1
ATOM 806 C CA . TYR A 1 95 ? 8.692 -3.554 -5.093 1.00 89.69 95 TYR A CA 1
ATOM 807 C C . TYR A 1 95 ? 9.404 -4.115 -6.323 1.00 89.69 95 TYR A C 1
ATOM 809 O O . TYR A 1 95 ? 9.944 -5.220 -6.249 1.00 89.69 95 TYR A O 1
ATOM 817 N N . GLY A 1 96 ? 9.425 -3.359 -7.423 1.00 86.75 96 GLY A N 1
ATOM 818 C CA . GLY A 1 96 ? 9.802 -3.856 -8.742 1.00 86.75 96 GLY A CA 1
ATOM 819 C C . GLY A 1 96 ? 8.647 -4.603 -9.414 1.00 86.75 96 GLY A C 1
ATOM 820 O O . GLY A 1 96 ? 7.845 -5.265 -8.760 1.00 86.75 96 GLY A O 1
ATOM 821 N N . VAL A 1 97 ? 8.570 -4.508 -10.743 1.00 84.31 97 VAL A N 1
ATOM 822 C CA . VAL A 1 97 ? 7.497 -5.127 -11.546 1.00 84.31 97 VAL A CA 1
ATOM 823 C C . VAL A 1 97 ? 7.509 -6.659 -11.444 1.00 84.31 97 VAL A C 1
ATOM 825 O O . VAL A 1 97 ? 6.454 -7.283 -11.460 1.00 84.31 97 VAL A O 1
ATOM 828 N N . ASP A 1 98 ? 8.681 -7.263 -11.240 1.00 86.62 98 ASP A N 1
ATOM 829 C CA . ASP A 1 98 ? 8.841 -8.717 -11.099 1.00 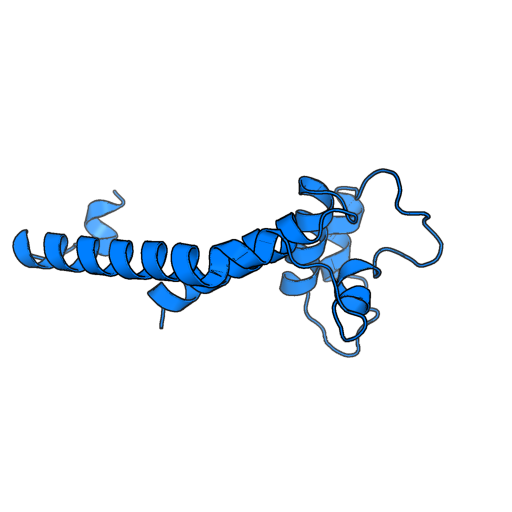86.62 98 ASP A CA 1
ATOM 830 C C . ASP A 1 98 ? 8.378 -9.269 -9.734 1.00 86.62 98 ASP A C 1
ATOM 832 O O . ASP A 1 98 ? 8.468 -10.474 -9.489 1.00 86.62 98 ASP A O 1
ATOM 836 N N . ASN A 1 99 ? 7.891 -8.411 -8.829 1.00 91.12 99 ASN A N 1
ATOM 837 C CA . ASN A 1 99 ? 7.464 -8.785 -7.483 1.00 91.12 99 ASN A CA 1
ATOM 838 C C . ASN A 1 99 ? 5.940 -8.633 -7.289 1.00 91.12 99 ASN A C 1
ATOM 840 O O . ASN A 1 99 ? 5.502 -7.702 -6.605 1.00 91.12 99 ASN A O 1
ATOM 844 N N . PRO A 1 100 ? 5.114 -9.556 -7.824 1.00 93.00 100 PRO A N 1
ATOM 845 C CA . PRO A 1 100 ? 3.654 -9.510 -7.684 1.00 93.00 100 PRO A CA 1
ATOM 846 C C . PRO A 1 100 ? 3.185 -9.499 -6.227 1.00 93.00 100 PRO A C 1
ATOM 848 O O . PRO A 1 100 ? 2.209 -8.829 -5.886 1.00 93.00 100 PRO A O 1
ATOM 851 N N . GLY A 1 101 ? 3.922 -10.174 -5.340 1.00 95.75 101 GLY A N 1
ATOM 852 C CA . GLY A 1 101 ? 3.608 -10.228 -3.916 1.00 95.75 101 GLY A CA 1
ATOM 853 C C . GLY A 1 101 ? 3.525 -8.849 -3.264 1.00 95.75 101 GLY A C 1
ATOM 854 O O . GLY A 1 101 ? 2.653 -8.625 -2.425 1.00 95.75 101 GLY A O 1
ATOM 855 N N . GLY A 1 102 ? 4.379 -7.905 -3.678 1.00 95.31 102 GLY A N 1
ATOM 856 C CA . GLY A 1 102 ? 4.342 -6.522 -3.195 1.00 95.31 102 GLY A CA 1
ATOM 857 C C . GLY A 1 102 ? 3.025 -5.812 -3.524 1.00 95.31 102 GLY A C 1
ATOM 858 O O . GLY A 1 102 ? 2.379 -5.262 -2.634 1.00 95.31 102 GLY A O 1
ATOM 859 N N . PHE A 1 103 ? 2.570 -5.916 -4.774 1.00 95.00 103 PHE A N 1
ATOM 860 C CA . PHE A 1 103 ? 1.299 -5.344 -5.236 1.00 95.00 103 PHE A CA 1
ATOM 861 C C . PHE A 1 103 ? 0.102 -5.949 -4.498 1.00 95.00 103 PHE A C 1
ATOM 863 O O . PHE A 1 103 ? -0.807 -5.245 -4.053 1.00 95.00 103 PHE A O 1
ATOM 870 N N . HIS A 1 104 ? 0.101 -7.272 -4.319 1.00 96.06 104 HIS A N 1
ATOM 871 C CA . HIS A 1 104 ? -0.963 -7.947 -3.585 1.00 96.06 104 HIS A CA 1
ATOM 872 C C . HIS A 1 104 ? -1.008 -7.526 -2.107 1.00 96.06 104 HIS A C 1
ATOM 874 O O . HIS A 1 104 ? -2.097 -7.389 -1.547 1.00 96.06 104 HIS A O 1
ATOM 880 N N . VAL A 1 105 ? 0.145 -7.255 -1.483 1.00 96.94 105 VAL A N 1
ATOM 881 C CA . VAL A 1 105 ? 0.212 -6.719 -0.114 1.00 96.94 105 VAL A CA 1
ATOM 882 C C . VAL A 1 105 ? -0.367 -5.305 -0.033 1.00 96.94 105 VAL A C 1
ATOM 884 O O . VAL A 1 105 ? -1.144 -5.040 0.888 1.00 96.94 105 VAL A O 1
ATOM 887 N N . THR A 1 106 ? -0.077 -4.424 -0.996 1.00 96.94 106 THR A N 1
ATOM 888 C CA . THR A 1 106 ? -0.717 -3.098 -1.071 1.00 96.94 106 THR A CA 1
ATOM 889 C C . THR A 1 106 ? -2.236 -3.226 -1.180 1.00 96.94 106 THR A C 1
ATOM 891 O O . THR A 1 106 ? -2.964 -2.610 -0.399 1.00 96.94 106 THR A O 1
ATOM 894 N N . ASN A 1 107 ? -2.735 -4.088 -2.071 1.00 96.19 107 ASN A N 1
ATOM 895 C CA . ASN A 1 107 ? -4.173 -4.326 -2.226 1.00 96.19 107 ASN A CA 1
ATOM 896 C C . ASN A 1 107 ? -4.821 -4.888 -0.952 1.00 96.19 107 ASN A C 1
ATOM 898 O O . ASN A 1 107 ? -5.895 -4.434 -0.556 1.00 96.19 107 ASN A O 1
ATOM 902 N N . MET A 1 108 ? -4.165 -5.827 -0.264 1.00 96.88 108 MET A N 1
ATOM 903 C CA . MET A 1 108 ? -4.631 -6.354 1.022 1.00 96.88 108 MET A CA 1
ATOM 904 C C . MET A 1 108 ? -4.687 -5.259 2.099 1.00 96.88 108 MET A C 1
ATOM 906 O O . MET A 1 108 ? -5.651 -5.194 2.865 1.00 96.88 108 MET A O 1
ATOM 910 N N . PHE A 1 109 ? -3.688 -4.373 2.153 1.00 96.62 109 PHE A N 1
ATOM 911 C CA . PHE A 1 109 ? -3.680 -3.242 3.080 1.00 96.62 109 PHE A CA 1
A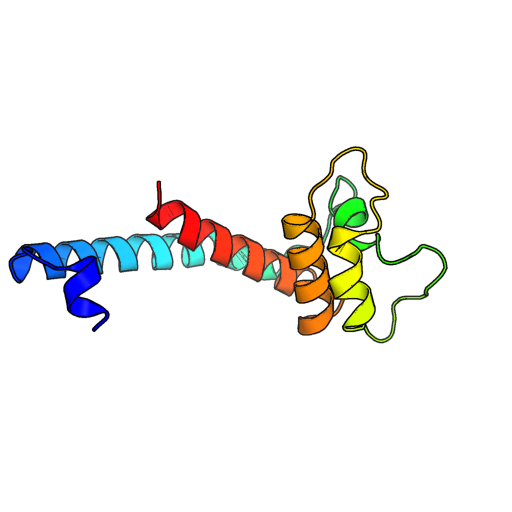TOM 912 C C . PHE A 1 109 ? -4.834 -2.271 2.796 1.00 96.62 109 PHE A C 1
ATOM 914 O O . PHE A 1 109 ? -5.582 -1.919 3.711 1.00 96.62 109 PHE A O 1
ATOM 921 N N . LEU A 1 110 ? -5.041 -1.897 1.530 1.00 96.50 110 LEU A N 1
ATOM 922 C CA . LEU A 1 110 ? -6.170 -1.058 1.117 1.00 96.50 110 LEU A CA 1
ATOM 923 C C . LEU A 1 110 ? -7.520 -1.725 1.423 1.00 96.50 110 LEU A C 1
ATOM 925 O O . LEU A 1 110 ? -8.437 -1.060 1.905 1.00 96.50 110 LEU A O 1
ATOM 929 N N . HIS A 1 111 ? -7.637 -3.039 1.219 1.00 96.88 111 HIS A N 1
ATOM 930 C CA . HIS A 1 111 ? -8.828 -3.807 1.577 1.00 96.88 111 HIS A CA 1
ATOM 931 C C . HIS A 1 111 ? -9.095 -3.786 3.088 1.00 96.88 111 HIS A C 1
ATOM 933 O O . HIS A 1 111 ? -10.241 -3.603 3.506 1.00 96.88 111 HIS A O 1
ATOM 939 N N . SER A 1 112 ? -8.049 -3.900 3.914 1.00 96.94 112 SER A N 1
ATOM 940 C CA . SER A 1 112 ? -8.173 -3.782 5.368 1.00 96.94 112 SER A CA 1
ATOM 941 C C . SER A 1 112 ? -8.670 -2.396 5.781 1.00 96.94 112 SER A C 1
ATOM 943 O O . SER A 1 112 ? -9.550 -2.312 6.632 1.00 96.94 112 SER A O 1
ATOM 945 N N . LEU A 1 113 ? -8.162 -1.319 5.169 1.00 96.12 113 LEU A N 1
ATOM 946 C CA . LEU A 1 113 ? -8.634 0.043 5.443 1.00 96.12 113 LEU A CA 1
ATOM 947 C C . LEU A 1 113 ? -10.088 0.247 5.009 1.00 96.12 113 LEU A C 1
ATOM 949 O O . LEU A 1 113 ? -10.872 0.833 5.751 1.00 96.12 113 LEU A O 1
ATOM 953 N N . ASN A 1 114 ? -10.463 -0.264 3.835 1.00 96.25 114 ASN A N 1
ATOM 954 C CA . ASN A 1 114 ? -11.835 -0.170 3.346 1.00 96.25 114 ASN A CA 1
ATOM 955 C C . ASN A 1 114 ? -12.817 -0.948 4.237 1.00 96.25 114 ASN A C 1
ATOM 957 O O . ASN A 1 114 ? -13.906 -0.461 4.517 1.00 96.25 114 ASN A O 1
ATOM 961 N N . SER A 1 115 ? -12.411 -2.116 4.741 1.00 95.31 115 SER A N 1
ATOM 962 C CA . SER A 1 115 ? -13.220 -2.934 5.659 1.00 95.31 115 SER A CA 1
ATOM 963 C C . SER A 1 115 ? -13.424 -2.289 7.034 1.00 95.31 115 SER A C 1
ATOM 965 O O . SER A 1 115 ? -14.311 -2.695 7.771 1.00 95.31 115 SER A O 1
ATOM 967 N N . LEU A 1 116 ? -12.597 -1.307 7.407 1.00 95.56 116 LEU A N 1
ATOM 968 C CA . LEU A 1 116 ? -12.812 -0.497 8.610 1.00 95.56 116 LEU A CA 1
ATOM 969 C C . LEU A 1 116 ? -13.769 0.679 8.367 1.00 95.56 116 LEU A C 1
ATOM 971 O O . LEU A 1 116 ? -14.265 1.257 9.332 1.00 95.56 116 LEU A O 1
ATOM 975 N N . LEU A 1 117 ? -13.965 1.074 7.106 1.00 93.94 117 LEU A N 1
ATOM 976 C CA . LEU A 1 117 ? -14.757 2.241 6.722 1.00 93.94 117 LEU A CA 1
ATOM 977 C C . LEU A 1 117 ? -16.232 1.905 6.457 1.00 93.94 117 LEU A C 1
ATOM 979 O O . LEU A 1 117 ? -17.087 2.751 6.717 1.00 93.94 117 LEU A O 1
ATOM 983 N N . VAL A 1 118 ? -16.505 0.716 5.912 1.00 86.56 118 VAL A N 1
ATOM 984 C CA . VAL A 1 118 ? -17.846 0.223 5.539 1.00 86.56 118 VAL A CA 1
ATOM 985 C C . VAL A 1 118 ? -18.406 -0.670 6.636 1.00 86.56 118 VAL A C 1
ATOM 987 O O . VAL A 1 118 ? -19.583 -0.462 7.004 1.00 86.56 118 VAL A O 1
#

Radius of gyration: 18.42 Å; chains: 1; bounding box: 33×31×54 Å